Protein AF-A0A7W6HUQ9-F1 (afdb_monomer)

Nearest PDB structures (foldseek):
  2z99-assembly1_A-2  TM=6.483E-01  e=4.922E+00  Mycobacterium tuberculosis
  8wf4-assembly2_B  TM=2.878E-01  e=4.031E+00  Homo sapiens

pLDDT: mean 79.26, std 12.4, range [54.31, 92.62]

Sequence (53 aa):
MSHEETNSEVLNSIYADESPIPVIYQSGYLTIKDYDPRFENYILGFPNREVEE

Solvent-accessible surface area (backbone atoms only — not comparable to full-atom values): 3362 Å² total; per-residue (Å²): 135,84,70,49,79,47,41,66,73,57,61,68,34,93,74,52,93,84,54,69,58,31,59,40,38,75,73,62,56,31,38,83,74,48,70,44,81,92,77,58,30,36,35,33,33,64,82,48,82,87,70,74,119

Mean predicted aligned error: 7.09 Å

Foldseek 3Di:
DDKDKDAPVVLPPPCPVPDCVNVCVVVQQWDFPDADPVVRITIIDGPDPVPVD

Radius of gyration: 11.09 Å; Cα contacts (8 Å, |Δi|>4): 68; chains: 1; bounding box: 28×20×29 Å

Organism: NCBI:txid1472416

Structure (mmCIF, N/CA/C/O backbone):
data_A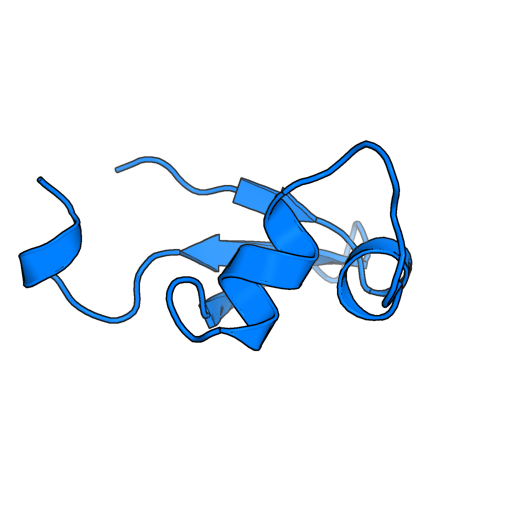F-A0A7W6HUQ9-F1
#
_entry.id   AF-A0A7W6HUQ9-F1
#
loop_
_atom_site.group_PDB
_atom_site.id
_atom_site.type_symbol
_atom_site.label_atom_id
_atom_site.label_alt_id
_atom_site.label_comp_id
_atom_site.label_asym_id
_atom_site.label_entity_id
_atom_site.label_seq_id
_atom_site.pdbx_PDB_ins_code
_atom_site.Cartn_x
_atom_site.Cartn_y
_atom_site.Cartn_z
_atom_site.occupancy
_atom_site.B_iso_or_equiv
_atom_site.auth_seq_id
_atom_site.auth_comp_id
_atom_site.auth_asym_id
_atom_site.auth_atom_id
_atom_site.pdbx_PDB_model_num
ATOM 1 N N . MET A 1 1 ? -8.818 12.862 1.048 1.00 54.31 1 MET A N 1
ATOM 2 C CA . MET A 1 1 ? -8.591 11.406 1.049 1.00 54.31 1 MET A CA 1
ATOM 3 C C . MET A 1 1 ? -7.394 11.136 0.155 1.00 54.31 1 MET A C 1
ATOM 5 O O . MET A 1 1 ? -7.555 11.068 -1.062 1.00 54.31 1 MET A O 1
ATOM 9 N N . SER A 1 2 ? -6.190 11.158 0.726 1.00 66.12 2 SER A N 1
ATOM 10 C CA . SER A 1 2 ? -4.964 10.819 0.001 1.00 66.12 2 SER A CA 1
ATOM 11 C C . SER A 1 2 ? -4.946 9.313 -0.255 1.00 66.12 2 SER A C 1
ATOM 13 O O . SER A 1 2 ? -5.261 8.524 0.632 1.00 66.12 2 SER A O 1
ATOM 15 N N . HIS A 1 3 ? -4.628 8.925 -1.483 1.00 70.56 3 HIS A N 1
ATOM 16 C CA . HIS A 1 3 ? -4.408 7.538 -1.873 1.00 70.56 3 HIS A CA 1
ATOM 17 C C . HIS A 1 3 ? -3.043 7.493 -2.548 1.00 70.56 3 HIS A C 1
ATOM 19 O O . HIS A 1 3 ? -2.686 8.437 -3.254 1.00 70.56 3 HIS A O 1
ATOM 25 N N . GLU A 1 4 ? -2.292 6.427 -2.304 1.00 82.38 4 GLU A N 1
ATOM 26 C CA . GLU A 1 4 ? -0.955 6.236 -2.866 1.00 82.38 4 GLU A CA 1
ATOM 27 C C . GLU A 1 4 ? -0.992 5.087 -3.875 1.00 82.38 4 GLU A C 1
ATOM 29 O O . GLU A 1 4 ? -1.599 4.046 -3.611 1.00 82.38 4 GLU A O 1
ATOM 34 N N . GLU A 1 5 ? -0.342 5.262 -5.023 1.00 86.25 5 GLU A N 1
ATOM 35 C CA . GLU A 1 5 ? -0.257 4.251 -6.082 1.00 86.25 5 GLU A CA 1
ATOM 36 C C . GLU A 1 5 ? 1.156 3.664 -6.136 1.00 86.25 5 GLU A C 1
ATOM 38 O O . GLU A 1 5 ? 2.150 4.392 -6.142 1.00 86.25 5 GLU A O 1
ATOM 43 N N . THR A 1 6 ? 1.274 2.335 -6.163 1.00 84.56 6 THR A N 1
ATOM 44 C CA . THR A 1 6 ? 2.579 1.655 -6.204 1.00 84.56 6 THR A CA 1
ATOM 45 C C . THR A 1 6 ? 2.503 0.285 -6.887 1.00 84.56 6 THR A C 1
ATOM 47 O O . THR A 1 6 ? 1.417 -0.256 -7.059 1.00 84.56 6 THR A O 1
ATOM 50 N N . ASN A 1 7 ? 3.639 -0.312 -7.261 1.00 84.19 7 ASN A N 1
ATOM 51 C CA . ASN A 1 7 ? 3.701 -1.630 -7.915 1.00 84.19 7 ASN A CA 1
ATOM 52 C C . ASN A 1 7 ? 4.290 -2.705 -6.970 1.00 84.19 7 ASN A C 1
ATOM 54 O O . ASN A 1 7 ? 4.968 -2.411 -5.983 1.00 84.19 7 ASN A O 1
ATOM 58 N N . SER A 1 8 ? 4.048 -3.973 -7.298 1.00 81.19 8 SER A N 1
ATOM 59 C CA . SER A 1 8 ? 4.564 -5.198 -6.681 1.00 81.19 8 SER A CA 1
ATOM 60 C C . SER A 1 8 ? 6.064 -5.160 -6.381 1.00 81.19 8 SER A C 1
ATOM 62 O O . SER A 1 8 ? 6.484 -5.650 -5.337 1.00 81.19 8 SER A O 1
ATOM 64 N N . GLU A 1 9 ? 6.884 -4.611 -7.280 1.00 81.44 9 GLU A N 1
ATOM 65 C CA . GLU A 1 9 ? 8.342 -4.551 -7.089 1.00 81.44 9 GLU A CA 1
ATOM 66 C C . GLU A 1 9 ? 8.722 -3.693 -5.877 1.00 81.44 9 GLU A C 1
ATOM 68 O O . GLU A 1 9 ? 9.578 -4.075 -5.081 1.00 81.44 9 GLU A O 1
ATOM 73 N N . VAL A 1 10 ? 8.017 -2.575 -5.686 1.00 80.38 10 VAL A N 1
ATOM 74 C CA . VAL A 1 10 ? 8.213 -1.666 -4.554 1.00 80.38 10 VAL A CA 1
ATOM 75 C C . VAL A 1 10 ? 7.680 -2.308 -3.274 1.00 80.38 10 VAL A C 1
ATOM 77 O O . VAL A 1 10 ? 8.403 -2.364 -2.284 1.00 80.38 10 VAL A O 1
ATOM 80 N N . LEU A 1 11 ? 6.474 -2.891 -3.295 1.00 79.25 11 LEU A N 1
ATOM 81 C CA . LEU A 1 11 ? 5.881 -3.557 -2.121 1.00 79.25 11 LEU A CA 1
ATOM 82 C C . LEU A 1 11 ? 6.721 -4.723 -1.579 1.00 79.25 11 LEU A C 1
ATOM 84 O O . LEU A 1 11 ? 6.775 -4.936 -0.366 1.00 79.25 11 LEU A O 1
ATOM 88 N N . ASN A 1 12 ? 7.368 -5.476 -2.470 1.00 75.25 12 ASN A N 1
ATOM 89 C CA . ASN A 1 12 ? 8.198 -6.625 -2.109 1.00 75.25 12 ASN A CA 1
ATOM 90 C C . ASN A 1 12 ? 9.647 -6.243 -1.779 1.00 75.25 12 ASN A C 1
ATOM 92 O O . ASN A 1 12 ? 10.413 -7.084 -1.300 1.00 75.25 12 ASN A O 1
ATOM 96 N N . SER A 1 13 ? 10.041 -4.992 -2.015 1.00 72.06 13 SER A N 1
ATOM 97 C CA . SER A 1 13 ? 11.363 -4.511 -1.638 1.00 72.06 13 SER A C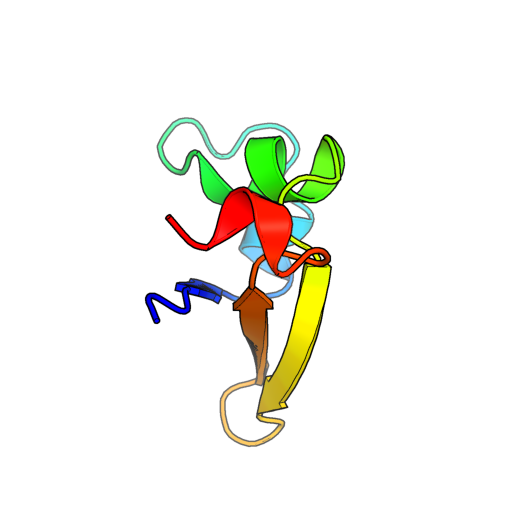A 1
ATOM 98 C C . SER A 1 13 ? 11.412 -4.265 -0.126 1.00 72.06 13 SER A C 1
ATOM 100 O O . SER A 1 13 ? 10.784 -3.365 0.423 1.00 72.06 13 SER A O 1
ATOM 102 N N . ILE A 1 14 ? 12.157 -5.114 0.580 1.00 60.56 14 ILE A N 1
ATOM 103 C CA . ILE A 1 14 ? 12.363 -4.997 2.036 1.00 60.56 14 ILE A CA 1
ATOM 104 C C . ILE A 1 14 ? 13.319 -3.824 2.356 1.00 60.56 14 ILE A C 1
ATOM 106 O O . ILE A 1 14 ? 13.374 -3.348 3.485 1.00 60.56 14 ILE A O 1
ATOM 110 N N . TYR A 1 15 ? 14.029 -3.323 1.337 1.00 57.72 15 TYR A N 1
ATOM 111 C CA . TYR A 1 15 ? 14.964 -2.198 1.391 1.00 57.72 15 TYR A CA 1
ATOM 112 C C . TYR A 1 15 ? 14.851 -1.345 0.113 1.00 57.72 15 TYR A C 1
ATOM 114 O O . TYR A 1 15 ? 15.788 -1.275 -0.678 1.00 57.72 15 TYR A O 1
ATOM 122 N N . ALA A 1 16 ? 13.696 -0.731 -0.158 1.00 55.47 16 ALA A N 1
ATOM 123 C CA . ALA A 1 16 ? 13.694 0.440 -1.038 1.00 55.47 16 ALA A CA 1
ATOM 124 C C . ALA A 1 16 ? 14.161 1.630 -0.200 1.00 55.47 16 ALA A C 1
ATOM 126 O O . ALA A 1 16 ? 13.346 2.277 0.450 1.00 55.47 16 ALA A O 1
ATOM 127 N N . ASP A 1 17 ? 15.469 1.895 -0.203 1.00 58.50 17 ASP A N 1
ATOM 128 C CA . ASP A 1 17 ? 16.143 2.950 0.577 1.00 58.50 17 ASP A CA 1
ATOM 129 C C . ASP A 1 17 ? 15.561 4.377 0.390 1.00 58.50 17 ASP A C 1
ATOM 131 O O . ASP A 1 17 ? 15.967 5.301 1.091 1.00 58.50 17 ASP A O 1
ATOM 135 N N . GLU A 1 18 ? 14.582 4.581 -0.503 1.00 66.12 18 GLU A N 1
ATOM 136 C CA . GLU A 1 18 ? 14.026 5.899 -0.837 1.00 66.12 18 GLU A CA 1
ATOM 137 C C . GLU A 1 18 ? 12.495 6.023 -0.722 1.00 66.12 18 GLU A C 1
ATOM 139 O O . GLU A 1 18 ? 11.982 7.141 -0.780 1.00 66.12 18 GLU A O 1
ATOM 144 N N . SER A 1 19 ? 11.738 4.931 -0.524 1.00 73.50 19 SER A N 1
ATOM 145 C CA . SER A 1 19 ? 10.270 5.008 -0.412 1.00 73.50 19 SER A CA 1
ATOM 146 C C . SER A 1 19 ? 9.780 4.524 0.952 1.00 73.50 19 SER A C 1
ATOM 148 O O . SER A 1 19 ? 10.017 3.372 1.310 1.00 73.50 19 SER A O 1
ATOM 150 N N . PRO A 1 20 ? 9.035 5.345 1.716 1.00 81.88 20 PRO A N 1
ATOM 151 C CA . PRO A 1 20 ? 8.459 4.910 2.986 1.00 81.88 20 PRO A CA 1
ATOM 152 C C . PRO A 1 20 ? 7.285 3.929 2.803 1.00 81.88 20 PRO A C 1
ATOM 154 O O . PRO A 1 20 ? 6.865 3.291 3.768 1.00 81.88 20 PRO A O 1
ATOM 157 N N . ILE A 1 21 ? 6.751 3.784 1.584 1.00 85.12 21 ILE A N 1
ATOM 158 C CA . ILE A 1 21 ? 5.527 3.016 1.313 1.00 85.12 21 ILE A CA 1
ATOM 159 C C . ILE A 1 21 ? 5.626 1.540 1.727 1.00 85.12 21 ILE A C 1
ATOM 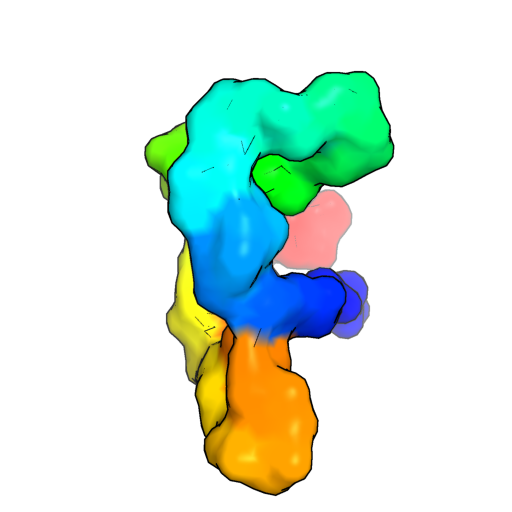161 O O . ILE A 1 21 ? 4.718 1.085 2.427 1.00 85.12 21 ILE A O 1
ATOM 165 N N . PRO A 1 22 ? 6.685 0.778 1.385 1.00 85.00 22 PRO A N 1
ATOM 166 C CA . PRO A 1 22 ? 6.778 -0.632 1.764 1.00 85.00 22 PRO A CA 1
ATOM 167 C C . PRO A 1 22 ? 6.777 -0.825 3.280 1.00 85.00 22 PRO A C 1
ATOM 169 O O . PRO A 1 22 ? 6.110 -1.723 3.781 1.00 85.00 22 PRO A O 1
ATOM 172 N N . VAL A 1 23 ? 7.443 0.063 4.025 1.00 85.31 23 VAL A N 1
ATOM 173 C CA . VAL A 1 23 ? 7.489 0.017 5.495 1.00 85.31 23 VAL A CA 1
ATOM 174 C C . VAL A 1 23 ? 6.111 0.302 6.100 1.00 85.31 23 VAL A C 1
ATOM 176 O O . VAL A 1 23 ? 5.666 -0.402 7.009 1.00 85.31 23 VAL A O 1
ATOM 179 N N . ILE A 1 24 ? 5.398 1.307 5.587 1.00 86.00 24 ILE A N 1
ATOM 180 C CA . ILE A 1 24 ? 4.052 1.674 6.059 1.00 86.00 24 ILE A CA 1
ATOM 181 C C . ILE A 1 24 ? 3.033 0.567 5.725 1.00 86.00 24 ILE A C 1
ATOM 183 O O . ILE A 1 24 ? 2.178 0.231 6.546 1.00 86.00 24 ILE A O 1
ATOM 187 N N . TYR A 1 25 ? 3.142 -0.045 4.544 1.00 86.06 25 TYR A N 1
ATOM 188 C CA . TYR A 1 25 ? 2.311 -1.180 4.142 1.00 86.06 25 TYR A CA 1
ATOM 189 C C . TYR A 1 25 ? 2.588 -2.425 5.000 1.00 86.06 25 TYR A C 1
ATOM 191 O O . TYR A 1 25 ? 1.664 -3.010 5.559 1.00 86.06 25 TYR A O 1
ATOM 199 N N . GLN A 1 26 ? 3.860 -2.795 5.187 1.00 84.19 26 GLN A N 1
ATOM 200 C CA . GLN A 1 26 ? 4.252 -3.962 5.990 1.00 84.19 26 GLN A CA 1
ATOM 201 C C . GLN A 1 26 ? 3.916 -3.806 7.479 1.00 84.19 26 GLN A C 1
ATOM 203 O O . GLN A 1 26 ? 3.620 -4.793 8.149 1.00 84.19 26 GLN A O 1
ATOM 208 N N . SER A 1 27 ? 3.934 -2.577 8.001 1.00 85.94 27 SER A N 1
ATOM 209 C CA . SER A 1 27 ? 3.512 -2.282 9.378 1.00 85.94 27 SER A CA 1
ATOM 210 C C . SER A 1 27 ? 1.990 -2.265 9.571 1.00 85.94 27 SER A C 1
ATOM 212 O O . SER A 1 27 ? 1.531 -2.220 10.711 1.00 85.94 27 SER A O 1
ATOM 214 N N . GLY A 1 28 ? 1.202 -2.347 8.491 1.00 86.25 28 GLY A N 1
ATOM 215 C CA . GLY A 1 28 ? -0.259 -2.447 8.534 1.00 86.25 28 GLY A CA 1
ATOM 216 C C . GLY A 1 28 ? -1.008 -1.111 8.560 1.00 86.25 28 GLY A C 1
ATOM 217 O O . GLY A 1 28 ? -2.225 -1.109 8.744 1.00 86.25 28 GLY A O 1
ATOM 218 N N . TYR A 1 29 ? -0.320 0.019 8.360 1.00 86.19 29 TYR A N 1
ATOM 219 C CA . TYR A 1 29 ? -0.957 1.340 8.265 1.00 86.19 29 TYR A CA 1
ATOM 220 C C . TYR A 1 29 ? -1.645 1.559 6.917 1.00 86.19 29 TYR A C 1
ATOM 222 O O . TYR A 1 29 ? -2.705 2.176 6.862 1.00 86.19 29 TYR A O 1
ATOM 230 N N . LEU A 1 30 ? -1.074 1.035 5.834 1.00 88.62 30 LEU A N 1
ATOM 231 C CA . LEU A 1 30 ? -1.710 1.016 4.520 1.00 88.62 30 LEU A CA 1
ATOM 232 C C . LEU A 1 30 ? -2.127 -0.407 4.162 1.00 88.62 30 LEU A C 1
ATOM 234 O O . LEU A 1 30 ? -1.444 -1.372 4.491 1.00 88.62 30 LEU A O 1
ATOM 238 N N . THR A 1 31 ? -3.243 -0.532 3.453 1.00 90.00 31 THR A N 1
ATOM 239 C CA . THR A 1 31 ? -3.712 -1.797 2.880 1.00 90.00 31 THR A CA 1
ATOM 240 C C . THR A 1 31 ? -4.084 -1.603 1.414 1.00 90.00 31 THR A C 1
ATOM 242 O O . THR A 1 31 ? -4.379 -0.480 0.995 1.00 90.00 31 THR A O 1
ATOM 245 N N . ILE A 1 32 ? -4.079 -2.687 0.636 1.00 90.88 32 ILE A N 1
ATOM 246 C CA . ILE A 1 32 ? -4.527 -2.657 -0.759 1.00 90.88 32 ILE A CA 1
ATOM 247 C C . ILE A 1 32 ? -6.032 -2.387 -0.767 1.00 90.88 32 ILE A C 1
ATOM 249 O O . ILE A 1 32 ? -6.816 -3.128 -0.172 1.00 90.88 32 ILE A O 1
ATOM 253 N N . LYS A 1 33 ? -6.426 -1.304 -1.431 1.00 91.56 33 LYS A N 1
ATOM 254 C CA . LYS A 1 33 ? -7.822 -0.912 -1.640 1.00 91.56 33 LYS A CA 1
ATOM 255 C C . LYS A 1 33 ? -8.333 -1.357 -2.995 1.00 91.56 33 LYS A C 1
ATOM 257 O O . LYS A 1 33 ? -9.496 -1.733 -3.095 1.00 91.56 33 LYS A O 1
ATOM 262 N N 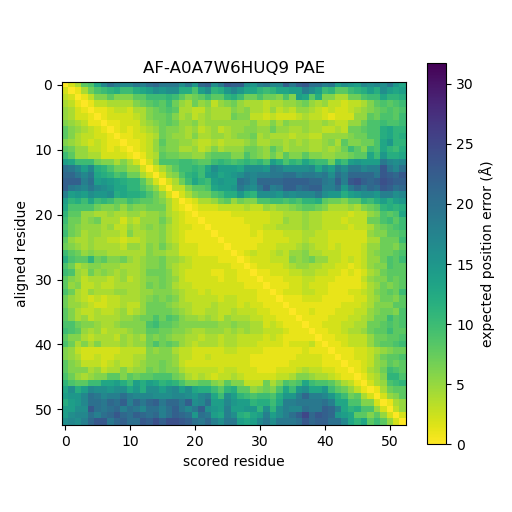. ASP A 1 34 ? -7.468 -1.318 -4.000 1.00 92.62 34 ASP A N 1
ATOM 263 C CA . ASP A 1 34 ? -7.796 -1.721 -5.359 1.00 92.62 34 ASP A CA 1
ATOM 264 C C . ASP A 1 34 ? -6.528 -2.102 -6.137 1.00 92.62 34 ASP A C 1
ATOM 266 O O . ASP A 1 34 ? -5.403 -1.869 -5.682 1.00 92.62 34 ASP A O 1
ATOM 270 N N . TYR A 1 35 ? -6.718 -2.686 -7.314 1.00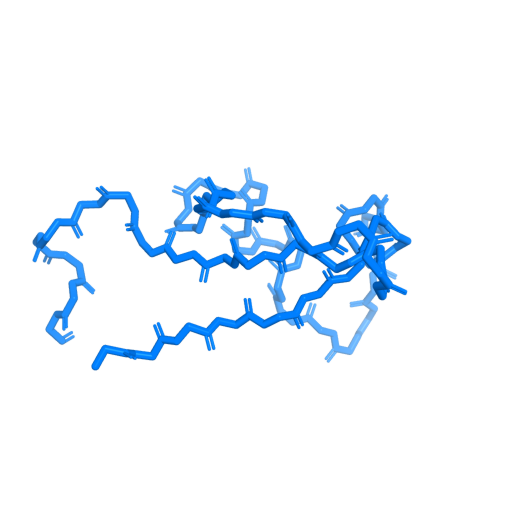 92.50 35 TYR A N 1
ATOM 271 C CA . TYR A 1 35 ? -5.661 -3.041 -8.249 1.00 92.50 35 TYR A CA 1
ATOM 272 C C . TYR A 1 35 ? -6.069 -2.644 -9.668 1.00 92.50 35 TYR A C 1
ATOM 274 O O . TYR A 1 35 ? -7.097 -3.100 -10.168 1.00 92.50 35 TYR A O 1
ATOM 282 N N . ASP A 1 36 ? -5.246 -1.829 -10.330 1.00 92.50 36 ASP A N 1
ATOM 283 C CA . ASP A 1 36 ? -5.407 -1.511 -11.745 1.00 92.50 36 ASP A CA 1
ATOM 284 C C . ASP A 1 36 ? -4.581 -2.491 -12.601 1.00 92.50 36 ASP A C 1
ATOM 286 O O . ASP A 1 36 ? -3.362 -2.330 -12.729 1.00 92.50 36 ASP A O 1
ATOM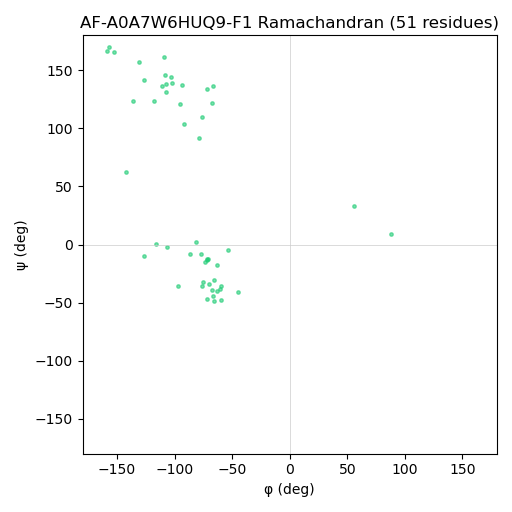 290 N N . PRO A 1 37 ? -5.218 -3.486 -13.250 1.00 91.00 37 PRO A N 1
ATOM 291 C CA . PRO A 1 37 ? -4.518 -4.473 -14.067 1.00 91.00 37 PRO A CA 1
ATOM 292 C C . PRO A 1 37 ? -3.958 -3.894 -15.371 1.00 91.00 37 PRO A C 1
ATOM 294 O O . PRO A 1 37 ? -3.191 -4.569 -16.047 1.00 91.00 37 PRO A O 1
ATOM 297 N N . ARG A 1 38 ? -4.353 -2.678 -15.774 1.00 91.69 38 ARG A N 1
AT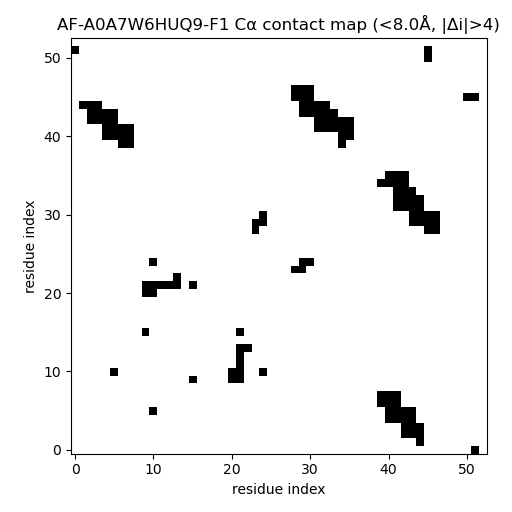OM 298 C CA . ARG A 1 38 ? -3.840 -2.042 -17.000 1.00 91.69 38 ARG A CA 1
ATOM 299 C C . ARG A 1 38 ? -2.423 -1.523 -16.811 1.00 91.69 38 ARG A C 1
ATOM 301 O O . ARG A 1 38 ? -1.662 -1.496 -17.773 1.00 91.69 38 ARG A O 1
ATOM 308 N N . PHE A 1 39 ? -2.107 -1.101 -15.590 1.00 90.62 39 PHE A N 1
ATOM 309 C CA . PHE A 1 39 ? -0.806 -0.550 -15.215 1.00 90.62 39 PHE A CA 1
ATOM 310 C C . PHE A 1 39 ? -0.071 -1.415 -14.187 1.00 90.62 39 PHE A C 1
ATOM 312 O O . PHE A 1 39 ? 1.033 -1.066 -13.789 1.00 90.62 39 PHE A O 1
ATOM 319 N N . GLU A 1 40 ? -0.676 -2.531 -13.772 1.00 90.94 40 GLU A N 1
ATOM 320 C CA . GLU A 1 40 ? -0.172 -3.431 -12.732 1.00 90.94 40 GLU A CA 1
ATOM 321 C C . GLU A 1 40 ? 0.092 -2.715 -11.395 1.00 90.94 40 GLU A C 1
ATOM 323 O O . GLU A 1 40 ? 0.980 -3.086 -10.628 1.00 90.94 40 GLU A O 1
ATOM 328 N N . ASN A 1 41 ? -0.719 -1.698 -11.100 1.00 91.12 41 ASN A N 1
ATOM 329 C CA . ASN A 1 41 ? -0.567 -0.852 -9.924 1.00 91.12 41 ASN A CA 1
ATOM 330 C C . ASN A 1 41 ? -1.568 -1.230 -8.835 1.00 91.12 41 ASN A C 1
ATOM 332 O O . ASN A 1 41 ? -2.749 -1.450 -9.095 1.00 91.12 41 ASN A O 1
ATOM 336 N N . TYR A 1 42 ? -1.107 -1.228 -7.592 1.00 91.56 42 TYR A N 1
ATOM 337 C CA . TYR A 1 42 ? -1.948 -1.289 -6.407 1.00 91.56 42 TYR A CA 1
ATOM 338 C C . TYR A 1 42 ? -2.254 0.113 -5.904 1.00 91.56 42 TYR A C 1
ATOM 340 O O . TYR A 1 42 ? -1.366 0.961 -5.794 1.00 91.56 42 TYR A O 1
ATOM 348 N N . ILE A 1 43 ? -3.511 0.312 -5.527 1.00 91.12 43 ILE A N 1
ATOM 349 C CA . ILE A 1 43 ? -3.971 1.508 -4.833 1.00 91.12 43 ILE A CA 1
ATOM 350 C C . ILE A 1 43 ? -3.966 1.198 -3.342 1.00 91.12 43 ILE A C 1
ATOM 352 O O . ILE A 1 43 ? -4.640 0.270 -2.885 1.00 91.12 43 ILE A O 1
ATOM 356 N N . LEU A 1 44 ? -3.206 1.976 -2.578 1.00 91.56 44 LEU A N 1
ATOM 357 C CA . LEU A 1 44 ? -3.082 1.849 -1.135 1.00 91.56 44 LEU A CA 1
ATOM 358 C C . LEU A 1 44 ? -3.886 2.932 -0.415 1.00 91.56 44 LEU A C 1
ATOM 360 O O . LEU A 1 44 ? -3.951 4.085 -0.844 1.00 91.56 44 LEU A O 1
ATOM 364 N N . GLY A 1 45 ? -4.459 2.565 0.729 1.00 89.06 45 GLY A N 1
ATOM 365 C CA . GLY A 1 45 ? -5.149 3.503 1.612 1.00 89.06 45 GLY A CA 1
ATOM 366 C C . GLY A 1 45 ? -5.265 2.984 3.040 1.00 89.06 45 GLY A C 1
ATOM 367 O O . GLY A 1 45 ? -5.066 1.793 3.300 1.00 89.06 45 GLY A O 1
ATOM 368 N N . PHE A 1 46 ? -5.616 3.868 3.973 1.00 87.31 46 PHE A N 1
ATOM 369 C CA . PHE A 1 46 ? -5.756 3.515 5.385 1.00 87.31 46 PHE A CA 1
ATOM 370 C C . PHE A 1 46 ? -6.933 2.545 5.614 1.00 87.31 46 PHE A C 1
ATOM 372 O O . PHE A 1 46 ? -8.004 2.704 5.017 1.00 87.31 46 PHE A O 1
ATOM 379 N N . PRO A 1 47 ? -6.776 1.491 6.437 1.00 76.88 47 PRO A N 1
ATOM 380 C CA . PRO A 1 47 ? -7.842 0.527 6.710 1.00 76.88 47 PRO A CA 1
ATOM 381 C C . PRO A 1 47 ? -8.982 1.120 7.550 1.00 76.88 47 PRO A C 1
ATOM 383 O O . PRO A 1 47 ? -10.138 0.771 7.313 1.00 76.88 47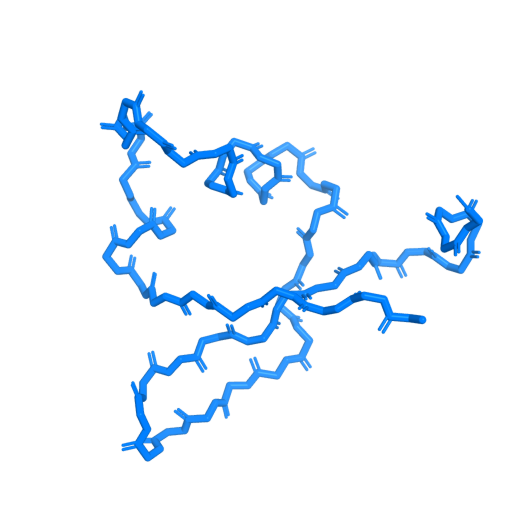 PRO A O 1
ATOM 386 N N . ASN A 1 48 ? -8.674 2.036 8.473 1.00 63.69 48 ASN A N 1
ATOM 387 C CA . ASN A 1 48 ? -9.637 2.646 9.388 1.00 63.69 48 ASN A CA 1
ATOM 388 C C . ASN A 1 48 ? -9.942 4.101 9.017 1.00 63.69 48 ASN A C 1
ATOM 390 O O . ASN A 1 48 ? -9.027 4.889 8.800 1.00 63.69 48 ASN A O 1
ATOM 394 N N . ARG A 1 49 ? -11.227 4.475 9.095 1.00 62.31 49 ARG A N 1
ATOM 395 C CA . ARG A 1 49 ? -11.691 5.875 9.017 1.00 62.31 49 ARG A CA 1
ATOM 396 C C . ARG A 1 49 ? -11.181 6.759 10.164 1.00 62.31 49 ARG A C 1
ATOM 398 O O . ARG A 1 49 ? -11.217 7.971 10.046 1.00 62.31 49 ARG A O 1
ATOM 405 N N . GLU A 1 50 ? -10.710 6.163 11.263 1.00 60.03 50 GLU A N 1
ATOM 406 C CA . GLU A 1 50 ? -10.091 6.883 12.393 1.00 60.03 50 GLU A CA 1
ATOM 407 C C . GLU A 1 50 ? -8.688 7.433 12.074 1.00 60.03 50 GLU A C 1
ATOM 409 O O . GLU A 1 50 ? -8.164 8.229 12.843 1.00 60.03 50 GLU A O 1
ATOM 414 N N . VAL A 1 51 ? -8.071 6.997 10.968 1.00 59.09 51 VAL A N 1
ATOM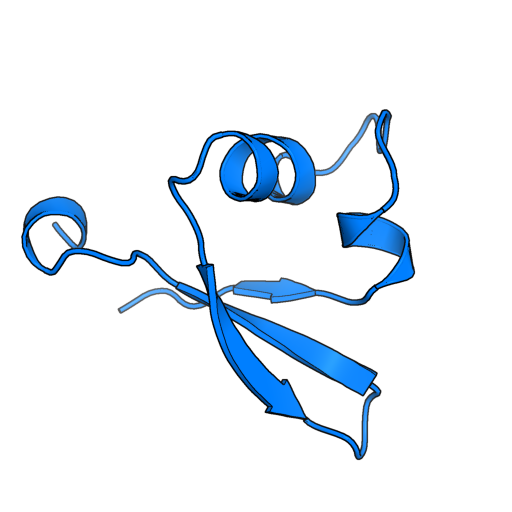 415 C CA . VAL A 1 51 ? -6.711 7.392 10.548 1.00 59.09 51 VAL A CA 1
ATOM 416 C C . VAL A 1 51 ? -6.751 8.350 9.344 1.00 59.09 51 VAL A C 1
ATOM 418 O O . VAL A 1 51 ? -5.717 8.809 8.881 1.00 59.09 51 VAL A O 1
ATOM 421 N N . GLU A 1 52 ? -7.940 8.666 8.819 1.00 57.12 52 GLU A N 1
ATOM 422 C CA . GLU A 1 52 ? -8.111 9.555 7.658 1.00 57.12 52 GLU A CA 1
ATOM 423 C C . GLU A 1 52 ? -8.053 11.060 8.004 1.00 57.12 52 GLU A C 1
ATOM 425 O O . GLU A 1 52 ? -8.232 11.874 7.093 1.00 57.12 52 GLU A O 1
ATOM 430 N N . GLU A 1 53 ? -7.814 11.428 9.274 1.00 55.03 53 GLU A N 1
ATOM 431 C CA . GLU A 1 53 ? -7.659 12.830 9.717 1.00 55.03 53 GLU A CA 1
ATOM 432 C C . GLU A 1 53 ? -6.264 13.417 9.463 1.00 55.03 53 GLU A C 1
ATOM 434 O O . GLU A 1 53 ? -5.253 12.788 9.855 1.00 55.03 53 GLU A O 1
#

Secondary structure (DSSP, 8-state):
---EEEEHHHHT-TT-TT-SHHHHHHTTSSEEEEEETTTTEEEEE-S-GGG--